Protein AF-A0A358HTU3-F1 (afdb_monomer_lite)

pLDDT: mean 73.45, std 18.4, range [35.62, 94.81]

Foldseek 3Di:
DLVPPDDDDDDCLVCVVCVVVVSDDDPPLVVPDPPPDDDDDDDDD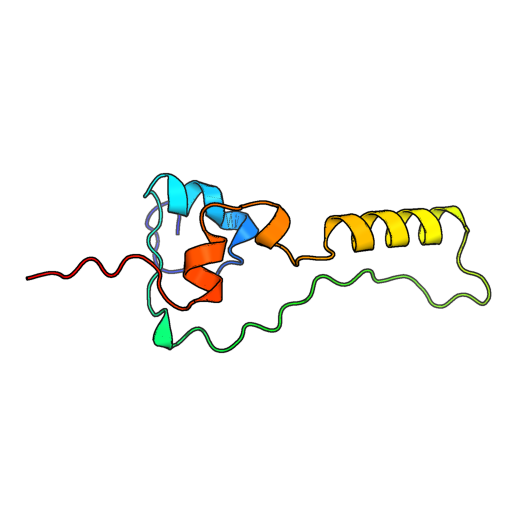DPDDPPVVVVVVVVVCVCQVVHPCSVHVPCCVCSVVSHDDDPDDD

Organism: NCBI:txid168935

Secondary structure (DSSP, 8-state):
-TTSS------HHHHHHHHHTTSS----GGG---------------SS--HHHHHHHHHHHHHHTT-GGGG-HHHHHHHTTT--------

Radius of gyration: 17.44 Å; chains: 1; bounding box: 42×26×49 Å

InterPro domains:
  IPR005119 LysR, substrate-binding [PF03466] (2-64)
  IPR058163 LysR-type transcriptional regulator, proteobacterial-type [PTHR30537] (1-65)

Sequence (90 aa):
AIRGLGIAREPEFIVAQALLDGRLVSILKDFNADSGGGIYAVYPERRHLPTKVRVFIDFLVEKFRGGLCSFHQQTCAEVAQGKGPIRSSQ

Structure (mmCIF, N/CA/C/O backbone):
data_AF-A0A358HTU3-F1
#
_entry.id   AF-A0A358HTU3-F1
#
loop_
_atom_site.group_PDB
_atom_site.id
_atom_site.type_symbol
_atom_site.label_atom_id
_atom_site.label_alt_id
_atom_site.label_comp_id
_atom_site.label_asym_id
_atom_site.label_entity_id
_atom_site.label_seq_id
_atom_site.pdbx_PDB_ins_code
_atom_site.Cartn_x
_atom_site.Cartn_y
_atom_site.Cartn_z
_atom_site.occupancy
_atom_site.B_iso_or_equiv
_atom_site.auth_seq_id
_atom_site.auth_comp_id
_atom_site.auth_asym_id
_atom_site.auth_atom_id
_atom_site.pdbx_PDB_model_num
ATOM 1 N N . ALA A 1 1 ? -10.438 -10.154 10.015 1.00 82.94 1 ALA A N 1
ATOM 2 C CA . ALA A 1 1 ? -11.047 -8.813 10.117 1.00 82.94 1 ALA A CA 1
ATOM 3 C C . ALA A 1 1 ? -12.471 -8.748 9.534 1.00 82.94 1 ALA A C 1
ATOM 5 O O . ALA A 1 1 ? -13.402 -8.732 10.320 1.00 82.94 1 ALA A O 1
ATOM 6 N N . ILE A 1 2 ? -12.688 -8.806 8.208 1.00 89.94 2 ILE A N 1
ATOM 7 C CA . ILE A 1 2 ? -14.016 -8.561 7.574 1.00 89.94 2 ILE A CA 1
ATOM 8 C C . ILE A 1 2 ? -15.163 -9.456 8.080 1.00 89.94 2 ILE A C 1
ATOM 10 O O . ILE A 1 2 ? -16.292 -9.001 8.205 1.00 89.94 2 ILE A O 1
ATOM 14 N N . ARG A 1 3 ? -14.890 -10.726 8.396 1.00 92.12 3 ARG A N 1
ATOM 15 C CA . ARG A 1 3 ? -15.890 -11.666 8.941 1.00 92.12 3 ARG A CA 1
ATOM 16 C C . ARG A 1 3 ? -16.084 -11.568 10.463 1.00 92.12 3 ARG A C 1
ATOM 18 O O . ARG A 1 3 ? -16.680 -12.463 11.046 1.00 92.12 3 ARG A O 1
ATOM 25 N N . GLY A 1 4 ? -15.514 -10.559 11.122 1.00 89.44 4 GLY A N 1
ATOM 26 C CA . GLY A 1 4 ? -15.631 -10.383 12.575 1.00 89.44 4 GLY A CA 1
ATOM 27 C C . GLY A 1 4 ? -14.824 -11.3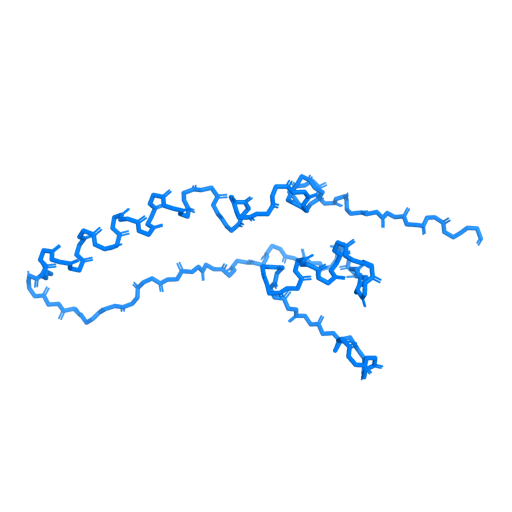75 13.422 1.00 89.44 4 GLY A C 1
ATOM 28 O O . GLY A 1 4 ? -15.032 -11.459 14.622 1.00 89.44 4 GLY A O 1
ATOM 29 N N . LEU A 1 5 ? -13.880 -12.114 12.828 1.00 93.38 5 LEU A N 1
ATOM 30 C CA . LEU A 1 5 ? -13.087 -13.142 13.527 1.00 93.38 5 LEU A CA 1
ATOM 31 C C . LEU A 1 5 ? -11.956 -12.583 14.415 1.00 93.38 5 LEU A C 1
ATOM 33 O O . LEU A 1 5 ? -11.188 -13.359 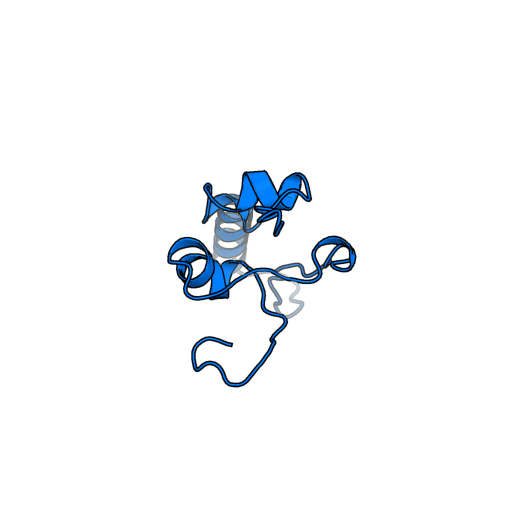14.974 1.00 93.38 5 LEU A O 1
ATOM 37 N N . GLY A 1 6 ? -11.810 -11.257 14.504 1.00 91.62 6 GLY A N 1
ATOM 38 C CA . GLY A 1 6 ? -10.771 -10.597 15.297 1.00 91.62 6 GLY A CA 1
ATOM 39 C C . GLY A 1 6 ? -10.006 -9.502 14.550 1.00 91.62 6 GLY A C 1
ATOM 40 O O . GLY A 1 6 ? -10.404 -9.056 13.466 1.00 91.62 6 GLY A O 1
ATOM 41 N N . ILE A 1 7 ? -8.892 -9.091 15.159 1.00 92.50 7 ILE A N 1
ATOM 42 C CA . ILE A 1 7 ? -8.002 -8.007 14.722 1.00 92.50 7 ILE A CA 1
ATOM 43 C C . ILE A 1 7 ? -6.990 -8.546 13.701 1.00 92.50 7 ILE A C 1
ATOM 45 O O . ILE A 1 7 ? -6.508 -9.667 13.837 1.00 92.50 7 ILE A O 1
ATOM 49 N N . ALA A 1 8 ? -6.665 -7.753 12.680 1.00 90.12 8 ALA A N 1
ATOM 50 C CA . ALA A 1 8 ? -5.607 -8.060 11.720 1.00 90.12 8 ALA A CA 1
ATOM 51 C C . ALA A 1 8 ? -4.795 -6.798 11.414 1.00 90.12 8 ALA A C 1
ATOM 53 O O . ALA A 1 8 ? -5.350 -5.698 11.409 1.00 90.12 8 ALA A O 1
ATOM 54 N N . ARG A 1 9 ? -3.498 -6.970 11.143 1.00 86.00 9 ARG A N 1
ATOM 55 C CA . ARG A 1 9 ? -2.625 -5.907 10.641 1.00 86.00 9 ARG A CA 1
ATOM 56 C C . ARG A 1 9 ? -2.464 -6.103 9.143 1.00 86.00 9 ARG A C 1
ATOM 58 O O . ARG A 1 9 ? -1.730 -6.987 8.719 1.00 86.00 9 ARG A O 1
ATOM 65 N N . GLU A 1 10 ? -3.154 -5.276 8.375 1.00 84.81 10 GLU A N 1
ATOM 66 C CA . GLU A 1 10 ? -3.158 -5.344 6.917 1.00 84.81 10 GLU A CA 1
ATOM 67 C C . GLU A 1 10 ? -2.643 -4.037 6.317 1.00 84.81 10 GLU A C 1
ATOM 69 O O . GLU A 1 10 ? -2.874 -2.969 6.895 1.00 84.81 10 GLU A O 1
ATOM 74 N N . PRO A 1 11 ? -1.982 -4.091 5.150 1.00 79.75 11 PRO A N 1
ATOM 75 C CA . PRO A 1 11 ? -1.690 -2.898 4.378 1.00 79.75 11 PRO A CA 1
ATOM 76 C C . PRO A 1 11 ? -2.972 -2.155 4.007 1.00 79.75 11 PRO A C 1
ATOM 78 O O . PRO A 1 11 ? -3.949 -2.751 3.547 1.00 79.75 11 PRO A O 1
ATOM 81 N N . GLU A 1 12 ? -2.941 -0.834 4.145 1.00 77.69 12 GLU A N 1
ATOM 82 C CA . GLU A 1 12 ? -4.120 0.009 3.958 1.00 77.69 12 GLU A CA 1
ATOM 83 C C . GLU A 1 12 ? -4.749 -0.154 2.572 1.00 77.69 12 GLU A C 1
ATOM 85 O O . GLU A 1 12 ? -5.963 -0.274 2.468 1.00 77.69 12 GLU A O 1
ATOM 90 N N . PHE A 1 13 ? -3.942 -0.282 1.515 1.00 77.31 13 PHE A N 1
ATOM 91 C CA . PHE A 1 13 ? -4.437 -0.427 0.142 1.00 77.31 13 PHE A CA 1
ATOM 92 C C . PHE A 1 13 ? -5.321 -1.666 -0.091 1.00 77.31 13 PHE A C 1
ATOM 94 O O . PHE A 1 13 ? -6.101 -1.683 -1.038 1.00 77.31 13 PHE A O 1
ATOM 101 N N . ILE A 1 14 ? -5.225 -2.696 0.757 1.00 83.75 14 ILE A N 1
ATOM 102 C CA . ILE A 1 14 ? -6.068 -3.900 0.673 1.00 83.75 14 ILE A CA 1
ATOM 103 C C . ILE A 1 14 ? -7.415 -3.672 1.368 1.00 83.75 14 ILE A C 1
ATOM 105 O O . ILE A 1 14 ? -8.446 -4.186 0.934 1.00 83.75 14 ILE A O 1
ATOM 109 N N . VAL A 1 15 ? -7.415 -2.903 2.459 1.00 85.19 15 VAL A N 1
ATOM 110 C CA . VAL A 1 15 ? -8.575 -2.718 3.346 1.00 85.19 15 VAL A CA 1
ATOM 111 C C . VAL A 1 15 ? -9.237 -1.346 3.217 1.00 85.19 15 VAL A C 1
ATOM 113 O O . VAL A 1 15 ? -10.242 -1.099 3.881 1.00 85.19 15 VAL A O 1
ATOM 116 N N . ALA A 1 16 ? -8.723 -0.480 2.343 1.00 82.88 16 ALA A N 1
ATOM 117 C CA . ALA A 1 16 ? -9.123 0.916 2.197 1.00 82.88 16 ALA A CA 1
ATOM 118 C C . ALA A 1 16 ? -10.637 1.083 2.007 1.00 82.88 16 ALA A C 1
ATOM 120 O O . ALA A 1 16 ? -11.278 1.827 2.747 1.00 82.88 16 ALA A O 1
ATOM 121 N N . GLN A 1 17 ? -11.235 0.308 1.097 1.00 83.00 17 GLN A N 1
ATOM 122 C CA . GLN A 1 17 ? -12.679 0.349 0.869 1.00 83.00 17 GLN A CA 1
ATOM 123 C C . GLN A 1 17 ? -13.466 -0.087 2.109 1.00 83.00 17 GLN A C 1
ATOM 125 O O . GLN A 1 17 ? -14.467 0.519 2.461 1.00 83.00 17 GLN A O 1
ATOM 130 N N . ALA A 1 18 ? -13.009 -1.120 2.814 1.00 85.25 18 ALA A N 1
ATOM 131 C CA . ALA A 1 18 ? -13.701 -1.593 4.005 1.00 85.25 18 ALA A CA 1
ATOM 132 C C . ALA A 1 18 ? -13.585 -0.615 5.187 1.00 85.25 18 ALA A C 1
ATOM 134 O O . ALA A 1 18 ? -14.487 -0.582 6.022 1.00 85.25 18 ALA A O 1
ATOM 135 N N . LEU A 1 19 ? -12.512 0.178 5.251 1.00 84.50 19 LEU A N 1
ATOM 136 C CA . L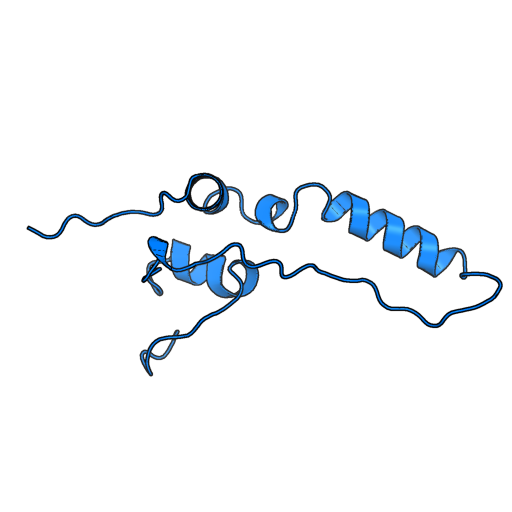EU A 1 19 ? -12.386 1.296 6.187 1.00 84.50 19 LEU A CA 1
ATOM 137 C C . LEU A 1 19 ? -13.337 2.443 5.812 1.00 84.50 19 LEU A C 1
ATOM 139 O O . LEU A 1 19 ? -14.031 2.944 6.692 1.00 84.50 19 LEU A O 1
ATOM 143 N N . LEU A 1 20 ? -13.430 2.813 4.525 1.00 83.44 20 LEU A N 1
ATOM 144 C CA . LEU A 1 20 ? -14.380 3.835 4.054 1.00 83.44 20 LEU A CA 1
ATOM 145 C C . LEU A 1 20 ? -15.837 3.441 4.294 1.00 83.44 20 LEU A C 1
ATOM 147 O O . LEU A 1 20 ? -16.632 4.257 4.749 1.00 83.44 20 LEU A O 1
ATOM 151 N N . ASP A 1 21 ? -16.178 2.183 4.023 1.00 87.31 21 ASP A N 1
ATOM 152 C CA . ASP A 1 21 ? -17.526 1.646 4.215 1.00 87.31 21 ASP A CA 1
ATOM 153 C C . ASP A 1 21 ? -17.894 1.487 5.704 1.00 87.31 21 ASP A C 1
ATOM 155 O O . ASP A 1 21 ? -18.991 1.028 6.022 1.00 87.31 21 ASP A O 1
ATOM 159 N N . GLY A 1 22 ? -16.963 1.748 6.630 1.00 86.81 22 GLY A N 1
ATOM 160 C CA . GLY A 1 22 ? -17.145 1.513 8.065 1.00 86.81 22 GLY A CA 1
ATOM 161 C C . GLY A 1 22 ? -17.239 0.032 8.456 1.00 86.81 22 GLY A C 1
ATOM 162 O O . GLY A 1 22 ? -17.576 -0.289 9.594 1.00 86.81 22 GLY A O 1
ATOM 163 N N . ARG A 1 23 ? -16.930 -0.891 7.535 1.00 88.81 23 ARG A N 1
ATOM 164 C CA . ARG A 1 23 ? -16.890 -2.342 7.794 1.00 88.81 23 ARG A CA 1
ATOM 165 C C . ARG A 1 23 ? -15.685 -2.749 8.638 1.00 88.81 23 ARG A C 1
ATOM 167 O O . ARG A 1 23 ? -15.707 -3.806 9.264 1.00 88.81 23 ARG A O 1
ATOM 174 N N . LEU A 1 24 ? -14.633 -1.935 8.631 1.00 89.00 24 LEU A N 1
ATOM 175 C CA . LEU A 1 24 ? -13.462 -2.054 9.491 1.00 89.00 24 LEU A CA 1
ATOM 176 C C . LEU A 1 24 ? -13.214 -0.738 10.220 1.00 89.00 24 LEU A C 1
ATOM 178 O O . LEU A 1 24 ? -13.533 0.337 9.723 1.00 89.00 24 LEU A O 1
ATOM 182 N N . VAL A 1 25 ? -12.583 -0.838 11.387 1.00 89.75 25 VAL A N 1
ATOM 183 C CA . VAL A 1 25 ? -12.154 0.311 12.183 1.00 89.75 25 VAL A CA 1
ATOM 184 C C . VAL A 1 25 ? -10.665 0.173 12.467 1.00 89.75 25 VAL A C 1
ATOM 186 O O . VAL A 1 25 ? -10.197 -0.891 12.871 1.00 89.75 25 VAL A O 1
ATOM 189 N N . SER A 1 26 ? -9.923 1.257 12.247 1.00 86.38 26 SER A N 1
ATOM 190 C CA . SER A 1 26 ? -8.501 1.336 12.580 1.00 86.38 26 SER A CA 1
ATOM 191 C C . SER A 1 26 ? -8.316 1.543 14.086 1.00 86.38 26 SER A C 1
ATOM 193 O O . SER A 1 26 ? -8.891 2.468 14.666 1.00 86.38 26 SER A O 1
ATOM 195 N N . ILE A 1 27 ? -7.507 0.683 14.704 1.00 87.06 27 ILE A N 1
ATOM 196 C CA . ILE A 1 27 ? -7.205 0.666 16.141 1.00 87.06 27 ILE A CA 1
ATOM 197 C C . ILE A 1 27 ? -5.689 0.731 16.363 1.00 87.06 27 ILE A C 1
ATOM 199 O O . ILE A 1 27 ? -4.926 0.446 15.443 1.00 87.06 27 ILE A O 1
ATOM 203 N N . LEU A 1 28 ? -5.254 1.079 17.582 1.00 86.06 28 LEU A N 1
ATOM 204 C CA . LEU A 1 28 ? -3.832 1.152 17.966 1.00 86.06 28 LEU A CA 1
ATOM 205 C C . LEU A 1 28 ? -2.987 2.064 17.052 1.00 86.06 28 LEU A C 1
ATOM 207 O O . LEU A 1 28 ? -1.833 1.763 16.759 1.00 86.06 28 LEU A O 1
ATOM 211 N N . LYS A 1 29 ? -3.560 3.186 16.598 1.00 76.81 29 LYS A N 1
ATOM 212 C CA . LYS A 1 29 ? -2.915 4.115 15.652 1.00 76.81 29 LYS A CA 1
ATOM 213 C C . LYS A 1 29 ? -1.579 4.650 16.176 1.00 76.81 29 LYS A C 1
ATOM 215 O O . LYS A 1 29 ? -0.620 4.696 15.417 1.00 76.81 29 LYS A O 1
ATOM 220 N N . ASP A 1 30 ? -1.494 4.924 17.476 1.00 79.62 30 ASP A N 1
ATOM 221 C CA . ASP A 1 30 ? -0.277 5.424 18.136 1.00 79.62 30 ASP A CA 1
ATOM 222 C C . ASP A 1 30 ? 0.849 4.377 18.216 1.00 79.62 30 ASP A C 1
ATOM 224 O O . ASP A 1 30 ? 1.997 4.706 18.502 1.00 79.62 30 ASP A O 1
ATOM 228 N N . PHE A 1 31 ? 0.527 3.107 17.950 1.00 79.69 31 PHE A N 1
ATOM 229 C CA . PHE A 1 31 ? 1.464 1.983 17.963 1.00 79.69 31 PHE A CA 1
ATOM 230 C C . PHE A 1 31 ? 1.787 1.473 16.552 1.00 79.69 31 PHE A C 1
ATOM 232 O O . PHE A 1 31 ? 2.521 0.492 16.403 1.00 79.69 31 PHE A O 1
ATOM 239 N N . ASN A 1 32 ? 1.280 2.134 15.505 1.00 71.38 32 ASN A N 1
ATOM 240 C CA . ASN A 1 32 ? 1.737 1.913 14.137 1.00 71.38 32 ASN A CA 1
ATOM 241 C C . ASN A 1 32 ? 3.065 2.653 13.940 1.00 71.38 32 ASN A C 1
ATOM 243 O O . ASN A 1 32 ? 3.113 3.743 13.379 1.00 71.38 32 ASN A O 1
ATOM 247 N N . ALA A 1 33 ? 4.154 2.050 14.423 1.00 58.28 33 ALA A N 1
ATOM 248 C CA . ALA A 1 33 ? 5.496 2.481 14.047 1.00 58.28 33 ALA A CA 1
ATOM 249 C C . ALA A 1 33 ? 5.620 2.480 12.516 1.00 58.28 33 ALA A C 1
ATOM 251 O O . ALA A 1 33 ? 5.055 1.588 11.865 1.00 58.28 33 ALA A O 1
ATOM 252 N N . ASP A 1 34 ? 6.344 3.473 11.979 1.00 57.66 34 ASP A N 1
ATOM 253 C CA . ASP A 1 34 ? 6.583 3.693 10.549 1.00 57.66 34 ASP A CA 1
ATOM 254 C C . ASP A 1 34 ? 6.774 2.353 9.841 1.00 57.66 34 ASP A C 1
ATOM 256 O O . ASP A 1 34 ? 7.793 1.665 9.962 1.00 57.66 34 ASP A O 1
ATOM 260 N N . SER A 1 35 ? 5.708 1.917 9.177 1.00 53.34 35 SER A N 1
ATOM 261 C CA . SER A 1 35 ? 5.653 0.603 8.567 1.00 53.34 35 SER A CA 1
ATOM 262 C C . SER A 1 35 ? 6.371 0.737 7.242 1.00 53.34 35 SER A C 1
ATOM 264 O O . SER A 1 35 ? 5.732 0.936 6.215 1.00 53.34 35 SER A O 1
ATOM 266 N N . GLY A 1 36 ? 7.704 0.679 7.291 1.00 51.53 36 GLY A N 1
ATOM 267 C CA . GLY A 1 36 ? 8.629 0.712 6.156 1.00 51.53 36 GLY A CA 1
ATOM 268 C C . GLY A 1 36 ? 8.470 -0.478 5.202 1.00 51.53 36 GLY A C 1
ATOM 269 O O . GLY A 1 36 ? 9.440 -1.147 4.863 1.00 51.53 36 GLY A O 1
ATOM 270 N N . GLY A 1 37 ? 7.239 -0.780 4.796 1.00 58.69 37 GLY A N 1
ATOM 271 C CA . GLY A 1 37 ? 6.905 -1.727 3.751 1.00 58.69 37 GLY A CA 1
ATOM 272 C C . GLY A 1 37 ? 6.946 -1.012 2.410 1.00 58.69 37 GLY A C 1
ATOM 273 O O . GLY A 1 37 ? 5.992 -0.340 2.028 1.00 58.69 37 GLY A O 1
ATOM 274 N N . GLY A 1 38 ? 8.064 -1.147 1.702 1.00 71.19 38 GLY A N 1
ATOM 275 C CA . GLY A 1 38 ? 8.162 -0.740 0.306 1.00 71.19 38 GLY A CA 1
ATOM 276 C C . GLY A 1 38 ? 7.526 -1.769 -0.632 1.00 71.19 38 GLY A C 1
ATOM 277 O O . GLY A 1 38 ? 7.466 -2.962 -0.330 1.00 71.19 38 GLY A O 1
ATOM 278 N N . ILE A 1 39 ? 7.088 -1.310 -1.804 1.00 77.62 39 ILE A N 1
ATOM 279 C CA . ILE A 1 39 ? 6.828 -2.186 -2.950 1.00 77.62 39 ILE A CA 1
ATOM 280 C C . ILE A 1 39 ? 8.120 -2.256 -3.759 1.00 77.62 39 ILE A C 1
ATOM 282 O O . ILE A 1 39 ? 8.646 -1.226 -4.176 1.00 77.62 39 ILE A O 1
ATOM 286 N N . TYR A 1 40 ? 8.621 -3.467 -3.994 1.00 85.12 40 TYR A N 1
ATOM 287 C CA . TYR A 1 40 ? 9.886 -3.684 -4.690 1.00 85.12 40 TYR A CA 1
ATOM 288 C C . TYR A 1 40 ? 9.659 -4.419 -6.008 1.00 85.12 40 TYR A C 1
ATOM 290 O O . TYR A 1 40 ? 9.012 -5.465 -6.049 1.00 85.12 40 TYR A O 1
ATOM 298 N N . ALA A 1 41 ? 10.237 -3.895 -7.088 1.00 88.25 41 ALA A N 1
ATOM 299 C CA . ALA A 1 41 ? 10.368 -4.625 -8.341 1.00 88.25 41 ALA A CA 1
ATOM 300 C C . ALA A 1 41 ? 11.636 -5.490 -8.278 1.00 88.25 41 ALA A C 1
ATOM 302 O O . ALA A 1 41 ? 12.746 -4.962 -8.286 1.00 88.25 41 ALA A O 1
ATOM 303 N N . VAL A 1 42 ? 11.475 -6.813 -8.209 1.00 89.94 42 VAL A N 1
ATOM 304 C CA . VAL A 1 42 ? 12.593 -7.768 -8.151 1.00 89.94 42 VAL A CA 1
ATOM 305 C C . VAL A 1 42 ? 12.756 -8.444 -9.508 1.00 89.94 42 VAL A C 1
ATOM 307 O O . VAL A 1 42 ? 11.799 -8.978 -10.067 1.00 89.94 42 VAL A O 1
ATOM 310 N N . TYR A 1 43 ? 13.973 -8.429 -10.046 1.00 87.31 43 TYR A N 1
ATOM 311 C CA . TYR A 1 43 ? 14.314 -9.056 -11.320 1.00 87.31 43 TYR A CA 1
ATOM 312 C C . TYR A 1 43 ? 15.734 -9.640 -11.267 1.00 87.31 43 TYR A C 1
ATOM 314 O O . TYR A 1 43 ? 16.569 -9.131 -10.519 1.00 87.31 43 TYR A O 1
ATOM 322 N N . PRO A 1 44 ? 16.035 -10.700 -12.043 1.00 86.19 44 PRO A N 1
ATOM 323 C CA . PRO A 1 44 ? 17.365 -11.299 -12.054 1.00 86.19 44 PRO A CA 1
ATOM 324 C C . PRO A 1 44 ? 18.430 -10.301 -12.502 1.00 86.19 44 PRO A C 1
ATOM 326 O O . PRO A 1 44 ? 18.224 -9.565 -13.474 1.00 86.19 44 PRO A O 1
ATOM 329 N N . GLU A 1 45 ? 19.589 -10.339 -11.855 1.00 78.62 45 GLU A N 1
ATOM 330 C CA . GLU A 1 45 ? 20.752 -9.587 -12.305 1.00 78.62 45 GLU A CA 1
ATOM 331 C C . GLU A 1 45 ? 21.203 -10.120 -13.673 1.00 78.62 45 GLU A C 1
ATOM 333 O O . GLU A 1 45 ? 21.528 -11.295 -13.847 1.00 78.62 45 GLU A O 1
ATOM 338 N N . ARG A 1 46 ? 21.157 -9.258 -14.690 1.00 79.06 46 ARG A N 1
ATOM 339 C CA . ARG A 1 46 ? 21.620 -9.554 -16.048 1.00 79.06 46 ARG A CA 1
ATOM 340 C C . ARG A 1 46 ? 22.464 -8.385 -16.521 1.00 79.06 46 ARG A C 1
ATOM 342 O O . ARG A 1 46 ? 22.105 -7.236 -16.278 1.00 79.06 46 ARG A O 1
ATOM 349 N N . ARG A 1 47 ? 23.523 -8.671 -17.287 1.00 71.19 47 ARG A N 1
ATOM 350 C CA . ARG A 1 47 ? 24.404 -7.648 -17.885 1.00 71.19 47 ARG A CA 1
ATOM 351 C C . ARG A 1 47 ? 23.628 -6.568 -18.656 1.00 71.19 47 ARG A C 1
ATOM 353 O O . ARG A 1 47 ? 24.038 -5.412 -18.661 1.00 71.19 47 ARG A O 1
ATOM 360 N N . HIS A 1 48 ? 22.496 -6.931 -19.267 1.00 80.56 48 HIS A N 1
ATOM 361 C CA . HIS A 1 48 ? 21.562 -5.992 -19.886 1.00 80.56 48 HIS A CA 1
ATOM 362 C C . HIS A 1 48 ? 20.120 -6.306 -19.468 1.00 80.56 48 HIS A C 1
ATOM 364 O O . HIS A 1 48 ? 19.626 -7.415 -19.691 1.00 80.56 48 HIS A O 1
ATOM 370 N N . LEU A 1 49 ? 19.439 -5.319 -18.881 1.00 84.56 49 LEU A N 1
ATOM 371 C CA . LEU A 1 49 ? 18.006 -5.387 -18.607 1.00 84.56 49 LEU A CA 1
ATOM 372 C C . LEU A 1 49 ? 17.242 -5.202 -19.930 1.00 84.56 49 LEU A C 1
ATOM 374 O O . LEU A 1 49 ? 17.472 -4.197 -20.608 1.00 84.56 49 LEU A O 1
ATOM 378 N N . PRO A 1 50 ? 16.340 -6.120 -20.325 1.00 90.69 50 PRO A N 1
ATOM 379 C CA . PRO A 1 50 ? 15.552 -5.947 -21.541 1.00 90.69 50 PRO A CA 1
ATOM 380 C C . PRO A 1 50 ? 14.766 -4.631 -21.520 1.00 90.69 50 PRO A C 1
ATOM 382 O O . PRO A 1 50 ? 14.124 -4.313 -20.518 1.00 90.69 50 PRO A O 1
ATOM 385 N N . THR A 1 51 ? 14.738 -3.900 -22.639 1.00 92.75 51 THR A N 1
ATOM 386 C CA . THR A 1 51 ? 14.064 -2.590 -22.744 1.00 92.75 51 THR A CA 1
ATOM 387 C C . THR A 1 51 ? 12.607 -2.633 -22.287 1.00 92.75 51 THR A C 1
ATOM 389 O O . THR A 1 51 ? 12.153 -1.729 -21.595 1.00 92.75 51 THR A O 1
ATOM 392 N N . LYS A 1 52 ? 11.887 -3.720 -22.600 1.00 92.50 52 LYS A N 1
ATOM 393 C CA . LYS A 1 52 ? 10.495 -3.921 -22.163 1.00 92.50 52 LYS A CA 1
ATOM 394 C C . LYS A 1 52 ? 10.346 -3.904 -20.637 1.00 92.50 52 LYS A C 1
ATOM 396 O O . LYS A 1 52 ? 9.379 -3.349 -20.133 1.00 92.50 52 LYS A O 1
ATOM 401 N N . VAL A 1 53 ? 11.304 -4.486 -19.913 1.00 92.75 53 VAL A N 1
ATOM 402 C CA . VAL A 1 53 ? 11.292 -4.521 -18.444 1.00 92.75 53 VAL A CA 1
ATOM 403 C C . VAL A 1 53 ? 11.608 -3.143 -17.877 1.00 92.75 53 VAL A C 1
ATOM 405 O O . VAL A 1 53 ? 10.914 -2.701 -16.971 1.00 92.75 53 VAL A O 1
ATOM 408 N N . ARG A 1 54 ? 12.596 -2.435 -18.440 1.00 91.50 54 ARG A N 1
ATOM 409 C CA . ARG A 1 54 ? 12.916 -1.062 -18.020 1.00 91.50 54 ARG A CA 1
ATOM 410 C C . ARG A 1 54 ? 11.713 -0.132 -18.172 1.00 91.50 54 ARG A C 1
ATOM 412 O O . ARG A 1 54 ? 11.304 0.469 -17.192 1.00 91.50 54 ARG A O 1
ATOM 419 N N . VAL A 1 55 ? 11.100 -0.102 -19.355 1.00 94.81 55 VAL A N 1
ATOM 420 C CA . VAL A 1 55 ? 9.925 0.747 -19.619 1.00 94.81 55 VAL A CA 1
ATOM 421 C C . VAL A 1 55 ? 8.757 0.397 -18.692 1.00 94.81 55 VAL A C 1
ATOM 423 O O . VAL A 1 55 ? 8.037 1.285 -18.245 1.00 94.81 55 VAL A O 1
ATOM 426 N N . PHE A 1 56 ? 8.573 -0.885 -18.363 1.00 94.12 56 PHE A N 1
ATOM 427 C CA . PHE A 1 56 ? 7.558 -1.296 -17.396 1.00 94.12 56 PHE A CA 1
ATOM 428 C C . PHE A 1 56 ? 7.873 -0.810 -15.975 1.00 94.12 56 PHE A C 1
ATOM 430 O O . PHE A 1 56 ? 6.983 -0.300 -15.301 1.00 94.12 56 PHE A O 1
ATOM 437 N N . ILE A 1 57 ? 9.126 -0.916 -15.526 1.00 92.75 57 ILE A N 1
ATOM 438 C CA . ILE A 1 57 ? 9.553 -0.386 -14.224 1.00 92.75 57 ILE A CA 1
ATOM 439 C C . ILE A 1 57 ? 9.355 1.131 -14.176 1.00 92.75 57 ILE A C 1
ATOM 441 O O . ILE A 1 57 ? 8.777 1.619 -13.211 1.00 92.75 57 ILE A O 1
ATOM 445 N N . ASP A 1 58 ? 9.760 1.859 -15.217 1.00 92.44 58 ASP A N 1
ATOM 446 C CA . ASP A 1 58 ? 9.597 3.315 -15.295 1.00 92.44 58 ASP A CA 1
ATOM 447 C C . ASP A 1 58 ? 8.113 3.711 -15.196 1.00 92.44 58 ASP A C 1
ATOM 449 O O . ASP A 1 58 ? 7.753 4.628 -14.457 1.00 92.44 58 ASP A O 1
ATOM 453 N N . PHE A 1 59 ? 7.231 2.961 -15.867 1.00 92.75 59 PHE A N 1
ATOM 454 C CA . PHE A 1 59 ? 5.783 3.127 -15.746 1.00 92.75 59 PHE A CA 1
ATOM 455 C C . PHE A 1 59 ? 5.285 2.909 -14.309 1.00 92.75 59 PHE A C 1
ATOM 457 O O . PHE A 1 59 ? 4.491 3.708 -13.811 1.00 92.75 59 PHE A O 1
ATOM 464 N N . LEU A 1 60 ? 5.739 1.850 -13.630 1.00 90.19 60 LEU A N 1
ATOM 465 C CA . LEU A 1 60 ? 5.347 1.577 -12.245 1.00 90.19 60 LEU A CA 1
ATOM 466 C C . LEU A 1 60 ? 5.853 2.670 -11.299 1.00 90.19 60 LEU A C 1
ATOM 468 O O . LEU A 1 60 ? 5.084 3.163 -10.480 1.00 90.19 60 LEU A O 1
ATOM 472 N N . VAL A 1 61 ? 7.113 3.086 -11.430 1.00 88.06 61 VAL A N 1
ATOM 473 C CA . VAL A 1 61 ? 7.700 4.152 -10.607 1.00 88.06 61 VAL A CA 1
ATOM 474 C C . VAL A 1 61 ? 6.900 5.440 -10.749 1.00 88.06 61 VAL A C 1
ATOM 476 O O . VAL A 1 61 ? 6.561 6.052 -9.740 1.00 88.06 61 VAL A O 1
ATOM 479 N N . GLU A 1 62 ? 6.529 5.821 -11.971 1.00 88.00 62 GLU A N 1
ATOM 480 C CA . GLU A 1 62 ? 5.707 7.011 -12.192 1.00 88.00 62 GLU A CA 1
ATOM 481 C C . GLU A 1 62 ? 4.312 6.868 -11.561 1.00 88.00 62 GLU A C 1
ATOM 483 O O . GLU A 1 62 ? 3.813 7.801 -10.933 1.00 88.00 62 GLU A O 1
ATOM 488 N N . LYS A 1 63 ? 3.694 5.682 -11.636 1.00 84.38 63 LYS A N 1
ATOM 489 C CA . LYS A 1 63 ? 2.393 5.417 -10.997 1.00 84.38 63 LYS A CA 1
ATOM 490 C C . LYS A 1 63 ? 2.445 5.414 -9.465 1.00 84.38 63 LYS A C 1
ATOM 492 O O . LYS A 1 63 ? 1.454 5.783 -8.834 1.00 84.38 63 LYS A O 1
ATOM 497 N N . PHE A 1 64 ? 3.577 5.041 -8.870 1.00 79.62 64 PHE A N 1
ATOM 498 C CA . PHE A 1 64 ? 3.762 4.932 -7.417 1.00 79.62 64 PHE A CA 1
ATOM 499 C C . PHE A 1 64 ? 4.611 6.059 -6.805 1.00 79.62 64 PHE A C 1
ATOM 501 O O . PHE A 1 64 ? 4.950 5.996 -5.625 1.00 79.62 64 PHE A O 1
ATOM 508 N N . ARG A 1 65 ? 4.930 7.118 -7.563 1.00 74.38 65 ARG A N 1
ATOM 509 C CA . ARG A 1 65 ? 5.828 8.217 -7.154 1.00 74.38 65 ARG A CA 1
ATOM 510 C C . ARG A 1 65 ? 5.380 8.977 -5.896 1.00 74.38 65 ARG A C 1
ATOM 512 O O . ARG A 1 65 ? 6.211 9.572 -5.220 1.00 74.38 65 ARG A O 1
ATOM 519 N N . GLY A 1 66 ? 4.086 8.934 -5.570 1.00 66.81 66 GLY A N 1
ATOM 520 C CA . GLY A 1 66 ? 3.492 9.492 -4.344 1.00 66.81 66 GLY A CA 1
ATOM 521 C C . GLY A 1 66 ? 3.223 8.461 -3.239 1.00 66.81 66 GLY A C 1
ATOM 522 O O . GLY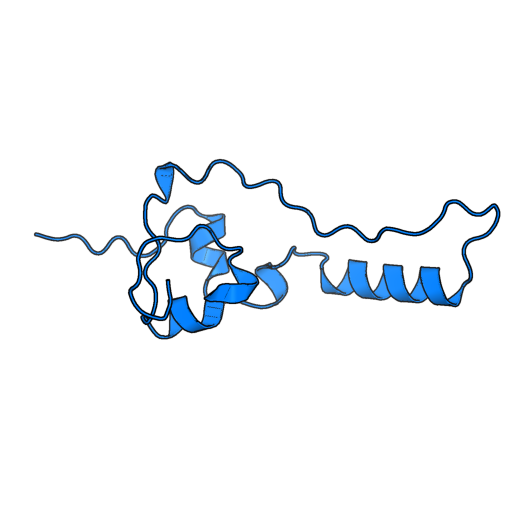 A 1 66 ? 2.434 8.727 -2.335 1.00 66.81 66 GLY A O 1
ATOM 523 N N . GLY A 1 67 ? 3.814 7.266 -3.337 1.00 64.56 67 GLY A N 1
ATOM 524 C CA . GLY A 1 67 ? 3.464 6.110 -2.514 1.00 64.56 67 GLY A CA 1
ATOM 525 C C . GLY A 1 67 ? 2.099 5.523 -2.883 1.00 64.56 67 GLY A C 1
ATOM 526 O O . GLY A 1 67 ? 1.433 5.968 -3.817 1.00 64.56 67 GLY A O 1
ATOM 527 N N . LEU A 1 68 ? 1.644 4.530 -2.117 1.00 61.47 68 LEU A N 1
ATOM 528 C CA . LEU A 1 68 ? 0.296 3.954 -2.260 1.00 61.47 68 LEU A CA 1
ATOM 529 C C . LEU A 1 68 ? -0.829 4.969 -1.996 1.00 61.47 68 LEU A C 1
ATOM 531 O O . LEU A 1 68 ? -1.986 4.714 -2.324 1.00 61.47 68 LEU A O 1
ATOM 535 N N . CYS A 1 69 ? -0.482 6.143 -1.469 1.00 52.94 69 CYS A N 1
ATOM 536 C CA . CYS A 1 69 ? -1.422 7.224 -1.242 1.00 52.94 69 CYS A CA 1
ATOM 537 C C . CYS A 1 69 ? -1.986 7.876 -2.500 1.00 52.94 69 CYS A C 1
ATOM 539 O O . CYS A 1 69 ? -3.031 8.522 -2.429 1.00 52.94 69 CYS A O 1
ATOM 541 N N . SER A 1 70 ? -1.369 7.660 -3.664 1.00 48.25 70 SER A N 1
ATOM 542 C CA . SER A 1 70 ? -1.916 8.123 -4.942 1.00 48.25 70 SER A CA 1
ATOM 543 C C . SER A 1 70 ? -3.192 7.383 -5.366 1.00 48.25 70 SER A C 1
ATOM 545 O O . SER A 1 70 ? -3.959 7.918 -6.163 1.00 48.25 70 SER A O 1
ATOM 547 N N . PHE A 1 71 ? -3.449 6.182 -4.834 1.00 52.47 71 PHE A N 1
ATOM 548 C CA . PHE A 1 71 ? -4.601 5.356 -5.212 1.00 52.47 71 PHE A CA 1
ATOM 549 C C . PHE A 1 71 ? -5.838 5.566 -4.332 1.00 52.47 71 PHE A C 1
ATOM 551 O O . PHE A 1 71 ? -6.924 5.133 -4.714 1.00 52.47 71 PHE A O 1
ATOM 558 N N . HIS A 1 72 ? -5.706 6.230 -3.178 1.00 52.31 72 HIS A N 1
ATOM 559 C CA . HIS A 1 72 ? -6.815 6.391 -2.238 1.00 52.31 72 HIS A CA 1
ATOM 560 C C . HIS A 1 72 ? -6.745 7.726 -1.472 1.00 52.31 72 HIS A C 1
ATOM 562 O O . HIS A 1 72 ? -6.365 7.799 -0.303 1.00 52.31 72 HIS A O 1
ATOM 568 N N . GLN A 1 73 ? -7.122 8.813 -2.160 1.00 47.78 73 GLN A N 1
ATOM 569 C CA . GLN A 1 73 ? -7.027 10.199 -1.669 1.00 47.78 73 GLN A CA 1
ATOM 570 C C . GLN A 1 73 ? -7.755 10.464 -0.337 1.00 47.78 73 GLN A C 1
ATOM 572 O O . GLN A 1 73 ? -7.334 11.345 0.406 1.00 47.78 73 GLN A O 1
ATOM 577 N N . GLN A 1 74 ? -8.827 9.729 -0.019 1.00 46.00 74 GLN A N 1
ATOM 578 C CA . GLN A 1 74 ? -9.669 10.023 1.150 1.00 46.00 74 GLN A CA 1
ATOM 579 C C . GLN A 1 74 ? -9.099 9.527 2.486 1.00 46.00 74 GLN A C 1
ATOM 581 O O . GLN A 1 74 ? -9.425 10.099 3.518 1.00 46.00 74 GLN A O 1
ATOM 586 N N . THR A 1 75 ? -8.231 8.515 2.491 1.00 48.88 75 THR A N 1
ATOM 587 C CA . THR A 1 75 ? -7.710 7.912 3.740 1.00 48.88 75 THR A CA 1
ATOM 588 C C . THR A 1 75 ? -6.288 8.391 4.055 1.00 48.88 75 THR A C 1
ATOM 590 O O . THR A 1 75 ? -5.882 8.500 5.211 1.00 48.88 75 THR A O 1
ATOM 593 N N . CYS A 1 76 ? -5.559 8.820 3.024 1.00 46.12 76 CYS A N 1
ATOM 594 C CA . CYS A 1 76 ? -4.169 9.234 3.147 1.00 46.12 76 CYS A CA 1
ATOM 595 C C . CYS A 1 76 ? -3.927 10.579 3.830 1.00 46.12 76 CYS A C 1
ATOM 597 O O . CYS A 1 76 ? -2.875 10.746 4.442 1.00 46.12 76 CYS A O 1
ATOM 599 N N . ALA A 1 77 ? -4.867 11.528 3.780 1.00 46.66 77 ALA A N 1
ATOM 600 C CA . ALA A 1 77 ? -4.715 12.787 4.517 1.00 46.66 77 ALA A CA 1
ATOM 601 C C . ALA A 1 77 ? -4.716 12.558 6.041 1.00 46.66 77 ALA A C 1
ATOM 603 O O . ALA A 1 77 ? -3.993 13.230 6.772 1.00 46.66 77 ALA A O 1
ATOM 604 N N . GLU A 1 78 ? -5.480 11.571 6.508 1.00 44.69 78 GLU A N 1
ATOM 605 C CA . GLU A 1 78 ? -5.585 11.222 7.924 1.00 44.69 78 GLU A CA 1
ATOM 606 C C . GLU A 1 78 ? -4.420 10.343 8.393 1.00 44.69 78 GLU A C 1
ATOM 608 O O . GLU A 1 78 ? -3.944 10.501 9.516 1.00 44.69 78 GLU A O 1
ATOM 613 N N . VAL A 1 79 ? -3.902 9.459 7.537 1.00 47.56 79 VAL A N 1
ATOM 614 C CA . VAL A 1 79 ? -2.776 8.571 7.877 1.00 47.56 79 VAL A CA 1
ATOM 615 C C . VAL A 1 79 ? -1.424 9.283 7.774 1.00 47.56 79 VAL A C 1
ATOM 617 O O . VAL A 1 79 ? -0.600 9.124 8.672 1.00 47.56 79 VAL A O 1
ATOM 620 N N . ALA A 1 80 ? -1.216 10.159 6.782 1.00 45.06 80 ALA A N 1
ATOM 621 C CA . ALA A 1 80 ? -0.006 10.988 6.693 1.00 45.06 80 ALA A CA 1
ATOM 622 C C . ALA A 1 80 ? 0.125 12.002 7.848 1.00 45.06 80 ALA A C 1
ATOM 624 O O . ALA A 1 80 ? 1.211 12.520 8.094 1.00 45.06 80 ALA A O 1
ATOM 625 N N . GLN A 1 81 ? -0.973 12.288 8.559 1.00 46.47 81 GLN A N 1
ATOM 626 C CA . GLN A 1 81 ? -1.010 13.198 9.710 1.00 46.47 81 GLN A CA 1
ATOM 627 C C . GLN A 1 81 ? -1.196 12.478 11.057 1.00 46.47 81 GLN A C 1
ATOM 629 O O . GLN A 1 81 ? -1.370 13.146 12.076 1.00 46.47 81 GLN A O 1
ATOM 634 N N . GLY A 1 82 ? -1.195 11.137 11.093 1.00 45.94 82 GLY A N 1
ATOM 635 C CA . GLY A 1 82 ? -1.405 10.371 12.330 1.00 45.94 82 GLY 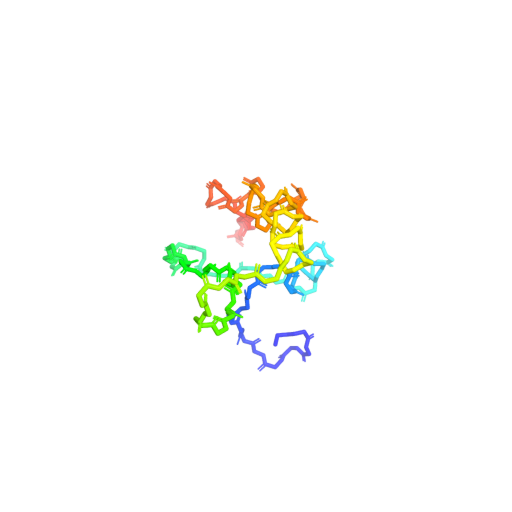A CA 1
ATOM 636 C C . GLY A 1 82 ? -2.781 10.589 12.982 1.00 45.94 82 GLY A C 1
ATOM 637 O O . GLY A 1 82 ? -2.950 10.375 14.178 1.00 45.94 82 GLY A O 1
ATOM 638 N N . LYS A 1 83 ? -3.781 11.037 12.217 1.00 47.44 83 LYS A N 1
ATOM 639 C CA . LYS A 1 83 ? -5.061 11.550 12.714 1.00 47.44 83 LYS A CA 1
ATOM 640 C C . LYS A 1 83 ? -6.242 10.901 11.992 1.00 47.44 83 LYS A C 1
ATOM 642 O O . LYS A 1 83 ? -7.014 11.564 11.318 1.00 47.44 83 LYS A O 1
ATOM 647 N N . GLY A 1 84 ? -6.406 9.588 12.147 1.00 46.56 84 GLY A N 1
ATOM 648 C CA . GLY A 1 84 ? -7.680 8.939 11.802 1.00 46.56 84 GLY A CA 1
ATOM 649 C C . GLY A 1 84 ? -8.776 9.298 12.819 1.00 46.56 84 GLY A C 1
ATOM 650 O O . GLY A 1 84 ? -8.442 9.684 13.941 1.00 46.56 84 GLY A O 1
ATOM 651 N N . PRO A 1 85 ? -10.067 9.046 12.531 1.00 40.25 85 PRO A N 1
ATOM 652 C CA . PRO A 1 85 ? -11.181 9.503 13.354 1.00 40.25 85 PRO A CA 1
ATOM 653 C C . PRO A 1 85 ? -11.064 8.912 14.758 1.00 40.25 85 PRO A C 1
ATOM 655 O O . PRO A 1 85 ? -11.153 7.696 14.954 1.00 40.25 85 PRO A O 1
ATOM 658 N N . ILE A 1 86 ? -10.790 9.775 15.734 1.00 47.31 86 ILE A N 1
ATOM 659 C CA . ILE A 1 86 ? -10.936 9.460 17.149 1.00 47.31 86 ILE A CA 1
ATOM 660 C C . ILE A 1 86 ? -12.425 9.633 17.411 1.00 47.31 86 ILE A C 1
ATOM 662 O O . ILE A 1 86 ? -12.910 10.754 17.557 1.00 47.31 86 ILE A O 1
ATOM 666 N N . ARG A 1 87 ? -13.183 8.534 17.422 1.00 40.97 87 ARG A N 1
ATOM 667 C CA . ARG A 1 87 ? -14.527 8.576 17.994 1.00 40.97 87 ARG A CA 1
ATOM 668 C C . ARG A 1 87 ? -14.324 8.706 19.499 1.00 40.97 87 ARG A C 1
ATOM 670 O O . ARG A 1 87 ? -14.049 7.718 20.170 1.00 40.97 87 ARG A O 1
ATOM 677 N N . SER A 1 88 ? -14.373 9.939 19.993 1.00 36.62 88 SER A N 1
ATOM 678 C CA . SER A 1 88 ? -14.411 10.249 21.416 1.00 36.62 88 SER A CA 1
ATOM 679 C C . SER A 1 88 ? -15.649 9.580 22.011 1.00 36.62 88 SER A C 1
ATOM 681 O O . SER A 1 88 ? -16.764 10.080 21.860 1.00 36.62 88 SER A O 1
ATOM 683 N N . SER A 1 89 ? -15.472 8.413 22.619 1.00 36.78 89 SER A N 1
ATOM 684 C CA . SER A 1 89 ? -16.468 7.846 23.515 1.00 36.78 89 SER A CA 1
ATOM 685 C C . SER A 1 89 ? -16.408 8.629 24.824 1.00 36.78 89 SER A C 1
ATOM 687 O O . SER A 1 89 ? -15.424 8.527 25.560 1.00 36.78 89 SER A O 1
ATOM 689 N N . GLN A 1 90 ? -17.439 9.448 25.044 1.00 35.62 90 GLN A N 1
ATOM 690 C CA . GLN A 1 90 ? -18.013 9.615 26.379 1.00 35.62 90 GLN A CA 1
ATOM 691 C C . GLN A 1 90 ? -18.482 8.257 26.910 1.00 35.62 90 GLN A C 1
ATOM 693 O O . GLN A 1 90 ? -18.835 7.396 26.066 1.00 35.62 90 GLN A O 1
#